Protein AF-A0A958UVL8-F1 (afdb_monomer)

Foldseek 3Di:
DDDPDPPPPPPDVVNVVVVVLVVVLVVLVVVLVVLVVVLVVLLVVLVCCCPPVVVCVVVQDVNHGPSVVVSVVSVVVSVVSVCCSPPVCVCPPPVVVVVVVVVVVVVVVVVVVVVVVD

Mean predicted aligned error: 9.13 Å

pLDDT: mean 86.14, std 11.65, range [44.47, 96.81]

Solvent-accessible surface area (backbone atoms only — not comparable to full-atom values): 6806 Å² total; per-residue (Å²): 133,88,80,80,76,79,80,79,77,73,71,50,69,68,59,51,51,54,50,52,52,52,50,52,53,51,52,53,53,53,51,51,52,51,54,51,52,50,49,52,55,50,46,52,50,44,52,46,39,35,71,75,68,48,52,57,72,86,42,38,66,95,80,38,62,52,64,54,56,61,47,52,56,50,49,51,54,50,49,52,50,48,45,45,64,66,47,48,48,65,66,66,25,72,69,44,53,51,55,52,48,53,54,52,51,54,54,52,53,54,52,52,52,59,60,72,77,105

Sequence (118 aa):
MFGKKSSKSTIDPEQLELIQNAQKRIKQKKRLYIHFVLFLIGSIFMIVANLIFKVGIDTKPLGIDWFVFPIVIWLFLLAYHFFSVYITNRFMGTEWEQNQLDKLVKKQQKRIEELKLK

Secondary structure (DSSP, 8-state):
------------HHHHHHHHHHHHHHHHHHHHHHHHHHHHHHHHHHHHHHHTS-TTTT--GGGS-TTHHHHHHHHHHHHHHHHIIIIIHHHSSHHHHHHHHHHHHHHHHHHHHHHH--

Radius of gyration: 26.41 Å; Cα contacts (8 Å, |Δi|>4): 38; chains: 1; bounding box: 50×64×65 Å

Structure (mmCIF, N/CA/C/O backbone):
data_AF-A0A958UVL8-F1
#
_entry.id   AF-A0A958UVL8-F1
#
loop_
_atom_site.group_PDB
_atom_site.id
_atom_site.type_symbol
_atom_site.label_atom_id
_atom_site.label_alt_id
_atom_site.label_comp_id
_atom_site.label_asym_id
_atom_site.label_entity_id
_atom_site.label_seq_id
_atom_site.pdbx_PDB_ins_code
_atom_site.Cartn_x
_atom_site.Cartn_y
_atom_site.Cartn_z
_atom_site.occupancy
_atom_site.B_iso_or_equiv
_atom_site.auth_seq_id
_atom_site.auth_comp_id
_atom_site.auth_asym_id
_atom_site.auth_atom_id
_atom_site.pdbx_PDB_model_num
ATOM 1 N N . MET A 1 1 ? -12.329 43.978 33.219 1.00 44.47 1 MET A N 1
ATOM 2 C CA . MET A 1 1 ? -11.389 42.854 33.429 1.00 44.47 1 MET A CA 1
ATOM 3 C C . MET A 1 1 ? -11.815 41.701 32.536 1.00 44.47 1 MET A C 1
ATOM 5 O O . MET A 1 1 ? -12.906 41.178 32.717 1.00 44.47 1 MET A O 1
ATOM 9 N N . PHE A 1 2 ? -11.012 41.367 31.526 1.00 54.06 2 PHE A N 1
ATOM 10 C CA . PHE A 1 2 ? -11.302 40.270 30.601 1.00 54.06 2 PHE A CA 1
ATOM 11 C C . PHE A 1 2 ? -11.054 38.930 31.297 1.00 54.06 2 PHE A C 1
ATOM 13 O O . PHE A 1 2 ? -9.909 38.532 31.509 1.00 54.06 2 PHE A O 1
ATOM 20 N N . GLY A 1 3 ? -12.133 38.243 31.670 1.00 53.25 3 GLY A N 1
ATOM 21 C CA . GLY A 1 3 ? -12.067 36.882 32.188 1.00 53.25 3 GLY A CA 1
ATOM 22 C C . GLY A 1 3 ? -11.596 35.925 31.096 1.00 53.25 3 GLY A C 1
ATOM 23 O O . GLY A 1 3 ? -12.381 35.510 30.247 1.00 53.25 3 GLY A O 1
ATOM 24 N N . LYS A 1 4 ? -10.311 35.557 31.114 1.00 54.78 4 LYS A N 1
ATOM 25 C CA . LYS A 1 4 ? -9.807 34.402 30.364 1.00 54.78 4 LYS A CA 1
ATOM 26 C C . LYS A 1 4 ? -10.466 3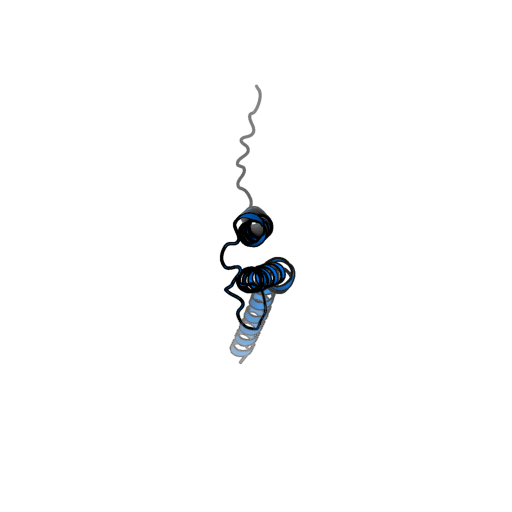3.144 30.935 1.00 54.78 4 LYS A C 1
ATOM 28 O O . LYS A 1 4 ? -10.048 32.645 31.976 1.00 54.78 4 LYS A O 1
ATOM 33 N N . LYS A 1 5 ? -11.483 32.614 30.249 1.00 53.28 5 LYS A N 1
ATOM 34 C CA . LYS A 1 5 ? -11.909 31.224 30.447 1.00 53.28 5 LYS A CA 1
ATOM 35 C C . LYS A 1 5 ? -10.759 30.323 30.003 1.00 53.28 5 LYS A C 1
ATOM 37 O O . LYS A 1 5 ? -10.389 30.320 28.830 1.00 53.28 5 LYS A O 1
ATOM 42 N N . SER A 1 6 ? -10.178 29.580 30.939 1.00 50.62 6 SER A N 1
ATOM 43 C CA . SER A 1 6 ? -9.258 28.499 30.614 1.00 50.62 6 SER A CA 1
ATOM 44 C C . SER A 1 6 ? -10.049 27.392 29.916 1.00 50.62 6 SER A C 1
ATOM 46 O O . SER A 1 6 ? -10.859 26.689 30.514 1.00 50.62 6 SER A O 1
ATOM 48 N N . SER A 1 7 ? -9.832 27.251 28.612 1.00 54.91 7 SER A N 1
ATOM 49 C CA . SER A 1 7 ? -10.226 26.059 27.872 1.00 54.91 7 SER A CA 1
ATOM 50 C C . SER A 1 7 ? -9.326 24.912 28.332 1.00 54.91 7 SER A C 1
ATOM 52 O O . SER A 1 7 ? -8.290 24.648 27.724 1.00 54.91 7 SER A O 1
ATOM 54 N N . LYS A 1 8 ? -9.686 24.229 29.424 1.00 53.88 8 LYS A N 1
ATOM 55 C CA . LYS A 1 8 ? -9.222 22.853 29.621 1.00 53.88 8 LYS A CA 1
ATOM 56 C C . LYS A 1 8 ? -9.889 22.021 28.529 1.00 53.88 8 LYS A C 1
ATOM 58 O O . LYS A 1 8 ? -11.002 21.541 28.706 1.00 53.88 8 LYS A O 1
ATOM 63 N N . SER A 1 9 ? -9.228 21.898 27.379 1.00 56.88 9 SER A N 1
ATOM 64 C CA . SER A 1 9 ? -9.593 20.922 26.357 1.00 56.88 9 SER A CA 1
ATOM 65 C C . SER A 1 9 ? -9.168 19.542 26.854 1.00 56.88 9 SER A C 1
ATOM 67 O O . SER A 1 9 ? -8.173 18.972 26.406 1.00 56.88 9 SER A O 1
ATOM 69 N N . THR A 1 10 ? -9.886 19.021 27.842 1.00 63.69 10 THR A N 1
ATOM 70 C CA . THR A 1 10 ? -9.884 17.587 28.103 1.00 63.69 10 THR A CA 1
ATOM 71 C C . THR A 1 10 ? -10.608 16.995 26.904 1.00 63.69 10 THR A C 1
ATOM 73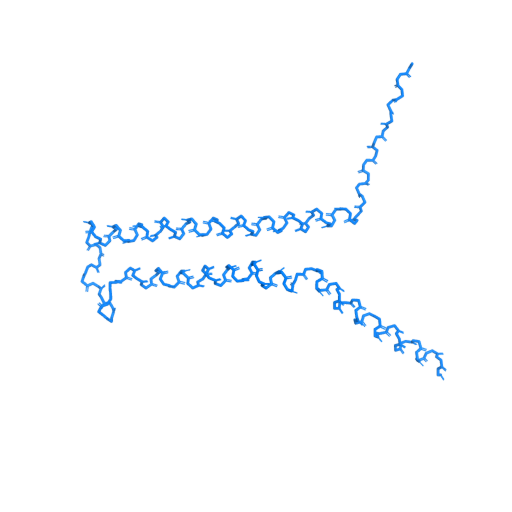 O O . THR A 1 10 ? -11.834 16.998 26.874 1.00 63.69 10 THR A O 1
ATOM 76 N N . ILE A 1 11 ? -9.873 16.655 25.840 1.00 63.50 11 ILE A N 1
ATOM 77 C CA . ILE A 1 11 ? -10.497 15.985 24.701 1.00 63.50 11 ILE A CA 1
ATOM 78 C C . ILE A 1 11 ? -11.086 14.698 25.264 1.00 63.50 11 ILE A C 1
ATOM 80 O O . ILE A 1 11 ? -10.368 13.907 25.877 1.00 63.50 11 ILE A O 1
ATOM 84 N N . ASP A 1 12 ? -12.399 14.565 25.124 1.00 81.69 12 ASP A N 1
ATOM 85 C CA . ASP A 1 12 ? -13.145 13.386 25.528 1.00 81.69 12 ASP A CA 1
ATOM 86 C C . ASP A 1 12 ? -12.457 12.139 24.932 1.00 81.69 12 ASP A C 1
ATOM 88 O O . ASP A 1 12 ? -12.166 12.138 23.729 1.00 81.69 12 ASP A O 1
ATOM 92 N N . PRO A 1 13 ? -12.102 11.118 25.735 1.00 80.56 13 PRO A N 1
ATOM 93 C CA . PRO A 1 13 ? -11.423 9.916 25.248 1.00 80.56 13 PRO A CA 1
ATOM 94 C C . PRO A 1 13 ? -12.107 9.283 24.028 1.00 80.56 13 PRO A C 1
ATOM 96 O O . PRO A 1 13 ? -11.416 8.784 23.140 1.00 80.56 13 PRO A O 1
ATOM 99 N N . GLU A 1 14 ? -13.432 9.390 23.927 1.00 80.94 14 GLU A N 1
ATOM 100 C CA . GLU A 1 14 ? -14.199 8.905 22.777 1.00 80.94 14 GLU A CA 1
ATOM 101 C C . GLU A 1 14 ? -13.883 9.704 21.492 1.00 80.94 14 GLU A C 1
ATOM 103 O O . GLU A 1 14 ? -13.629 9.141 20.424 1.00 80.94 14 GLU A O 1
ATOM 108 N N . GLN A 1 15 ? -13.776 11.034 21.596 1.00 83.12 15 GLN A N 1
ATOM 109 C CA . GLN A 1 15 ? -13.361 11.910 20.491 1.00 83.12 15 GLN A CA 1
ATOM 110 C C . GLN A 1 15 ? -11.918 11.622 20.047 1.00 83.12 15 GLN A C 1
ATOM 112 O O . GLN A 1 15 ? -11.618 11.651 18.850 1.00 83.12 15 GLN A O 1
ATOM 117 N N . LEU A 1 16 ? -11.016 11.325 20.992 1.00 86.12 16 LEU A N 1
ATOM 118 C CA . LEU A 1 16 ? -9.633 10.954 20.675 1.00 86.12 16 LEU A CA 1
ATOM 119 C C . LEU A 1 16 ? -9.568 9.656 19.867 1.00 86.12 16 LEU A C 1
ATOM 121 O O . LEU A 1 16 ? -8.832 9.595 18.879 1.00 86.12 16 LEU A O 1
ATOM 125 N N . GLU A 1 17 ? -10.344 8.641 20.245 1.00 84.81 17 GLU A N 1
ATOM 126 C CA . GLU A 1 17 ? -10.381 7.358 19.541 1.00 84.81 17 GLU A CA 1
ATOM 127 C C . GLU A 1 17 ? -10.889 7.517 18.098 1.00 84.81 17 GLU A C 1
ATOM 129 O O . GLU A 1 17 ? -10.275 7.007 17.152 1.00 84.81 17 GLU A O 1
ATOM 134 N N . LEU A 1 18 ? -11.950 8.307 17.895 1.00 85.06 18 LEU A N 1
ATOM 135 C CA . LEU A 1 18 ? -12.478 8.622 16.563 1.00 85.06 18 LEU A CA 1
ATOM 136 C C . LEU A 1 18 ? -11.426 9.299 15.673 1.00 85.06 18 LEU A C 1
ATOM 138 O O . LEU A 1 18 ? -11.236 8.907 14.515 1.00 85.06 18 LEU A O 1
ATOM 142 N N . ILE A 1 19 ? -10.699 10.282 16.215 1.00 88.50 19 ILE A N 1
ATOM 143 C CA . ILE A 1 19 ? -9.639 10.993 15.489 1.00 88.50 19 ILE A CA 1
ATOM 144 C C . ILE A 1 19 ? -8.492 10.039 15.132 1.00 88.50 19 ILE A C 1
ATOM 146 O O . ILE A 1 19 ? -8.036 10.033 13.985 1.00 88.50 19 ILE A O 1
ATOM 150 N N . GLN A 1 20 ? -8.041 9.203 16.070 1.00 88.12 20 GLN A N 1
ATOM 151 C CA . GLN A 1 20 ? -6.966 8.235 15.824 1.00 88.12 20 GLN A CA 1
ATOM 152 C C . GLN A 1 20 ? -7.352 7.217 14.744 1.00 88.12 20 GLN A C 1
ATOM 154 O O . GLN A 1 20 ? -6.565 6.940 13.830 1.00 88.12 20 GLN A O 1
ATOM 159 N N . ASN A 1 21 ? -8.586 6.712 14.788 1.00 86.06 21 ASN A N 1
ATOM 160 C CA . ASN A 1 21 ? -9.122 5.810 13.774 1.00 86.06 21 ASN A CA 1
ATOM 161 C C . ASN A 1 21 ? -9.172 6.485 12.393 1.00 86.06 21 ASN A C 1
ATOM 163 O O . ASN A 1 21 ? -8.687 5.916 11.407 1.00 86.06 21 ASN A O 1
ATOM 167 N N . ALA A 1 22 ? -9.665 7.723 12.307 1.00 88.06 22 ALA A N 1
ATOM 168 C CA . ALA A 1 22 ? -9.685 8.490 11.062 1.00 88.06 22 ALA A CA 1
ATOM 169 C C . ALA A 1 22 ? -8.268 8.726 10.500 1.00 88.06 22 ALA A C 1
ATOM 171 O O . ALA A 1 22 ? -8.015 8.480 9.315 1.00 88.06 22 ALA A O 1
ATOM 172 N N . GLN A 1 23 ? -7.310 9.117 11.346 1.00 90.00 23 GLN A N 1
ATOM 173 C CA . GLN A 1 23 ? -5.910 9.308 10.954 1.00 90.00 23 GLN A CA 1
ATOM 174 C C . GLN A 1 23 ? -5.274 8.014 10.433 1.00 90.00 23 GLN A C 1
ATOM 176 O O . GLN A 1 23 ? -4.603 8.023 9.394 1.00 90.00 23 GLN A O 1
ATOM 181 N N . LYS A 1 24 ? -5.525 6.878 11.096 1.00 87.56 24 LYS A N 1
ATOM 182 C CA . LYS A 1 24 ? -5.057 5.557 10.650 1.00 87.56 24 LYS A CA 1
ATOM 183 C C . LYS A 1 24 ? -5.586 5.229 9.252 1.00 87.56 24 LYS A C 1
ATOM 185 O O . LYS A 1 24 ? -4.812 4.793 8.395 1.00 87.56 24 LYS A O 1
ATOM 190 N N . ARG A 1 25 ? -6.868 5.505 8.981 1.00 85.69 25 ARG A N 1
ATOM 191 C CA . ARG A 1 25 ? -7.496 5.288 7.663 1.00 85.69 25 ARG A CA 1
ATOM 192 C C . ARG A 1 25 ? -6.880 6.174 6.581 1.00 85.69 25 ARG A C 1
ATOM 194 O O . ARG A 1 25 ? -6.579 5.681 5.493 1.00 85.69 25 ARG A O 1
ATOM 201 N N . ILE A 1 26 ? -6.626 7.449 6.878 1.00 90.31 26 ILE A N 1
ATOM 202 C CA . ILE A 1 26 ? -5.954 8.372 5.948 1.00 90.31 26 ILE A CA 1
ATOM 203 C C . ILE A 1 26 ? -4.538 7.878 5.629 1.00 90.31 26 ILE A C 1
ATOM 205 O O . ILE A 1 26 ? -4.159 7.798 4.458 1.00 90.31 26 ILE A O 1
ATOM 209 N N . LYS A 1 27 ? -3.766 7.481 6.648 1.00 90.06 27 LYS A N 1
ATOM 210 C CA . LYS A 1 27 ? -2.392 6.986 6.472 1.00 90.06 27 LYS A CA 1
ATOM 211 C C . LYS A 1 27 ? -2.338 5.727 5.604 1.00 90.06 27 LYS A C 1
ATOM 213 O O . LYS A 1 27 ? -1.464 5.619 4.746 1.00 90.06 27 LYS A O 1
ATOM 218 N N . GLN A 1 28 ? -3.279 4.798 5.781 1.00 88.56 28 GLN A N 1
ATOM 219 C CA . GLN A 1 28 ? -3.375 3.589 4.955 1.00 88.56 28 GLN A CA 1
ATOM 220 C C . GLN A 1 28 ? -3.660 3.908 3.484 1.00 88.56 28 GLN A C 1
ATOM 222 O O . GLN A 1 28 ? -2.960 3.397 2.611 1.00 88.56 28 GLN A O 1
ATOM 227 N N . LYS A 1 29 ? -4.626 4.794 3.207 1.00 89.94 29 LYS A N 1
ATOM 228 C CA . LYS A 1 29 ? -4.923 5.241 1.837 1.00 89.94 29 LYS A CA 1
ATOM 229 C C . LYS A 1 29 ? -3.712 5.925 1.206 1.00 89.94 29 LYS A C 1
ATOM 231 O O . LYS A 1 29 ? -3.328 5.582 0.094 1.00 89.94 29 LYS A O 1
ATOM 236 N N . LYS A 1 30 ? -3.055 6.832 1.939 1.00 91.44 30 LYS A N 1
ATOM 237 C CA . LYS A 1 30 ? -1.839 7.515 1.473 1.00 91.44 30 LYS A CA 1
ATOM 238 C C . LYS A 1 30 ? -0.723 6.525 1.131 1.00 91.44 30 LYS A C 1
ATOM 240 O O . LYS A 1 30 ? -0.085 6.668 0.094 1.00 91.44 30 LYS A O 1
ATOM 245 N N . ARG A 1 31 ? -0.505 5.502 1.966 1.00 91.50 31 ARG A N 1
ATOM 246 C CA . ARG A 1 31 ? 0.499 4.459 1.703 1.00 91.50 31 ARG A CA 1
ATOM 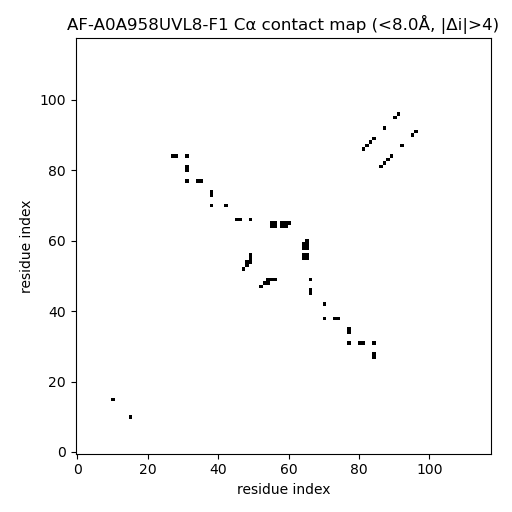247 C C . ARG A 1 31 ? 0.200 3.700 0.412 1.00 91.50 31 ARG A C 1
ATOM 249 O O . ARG A 1 31 ? 1.125 3.494 -0.367 1.00 91.50 31 ARG A O 1
ATOM 256 N N . LEU A 1 32 ? -1.057 3.332 0.173 1.00 92.06 32 LEU A N 1
ATOM 257 C CA . LEU A 1 32 ? -1.472 2.667 -1.062 1.00 92.06 32 LEU A CA 1
ATOM 258 C C . LEU A 1 32 ? -1.202 3.538 -2.298 1.00 92.06 32 LEU A C 1
ATOM 260 O O . LEU A 1 32 ? -0.632 3.038 -3.262 1.00 92.06 32 LEU A O 1
ATOM 264 N N . TYR A 1 33 ? -1.515 4.838 -2.246 1.00 92.25 33 TYR A N 1
ATOM 265 C CA . TYR A 1 33 ? -1.187 5.767 -3.336 1.00 92.25 33 TYR A CA 1
ATOM 266 C C . TYR A 1 33 ? 0.318 5.851 -3.598 1.00 92.25 33 TYR A C 1
ATOM 268 O O . TYR A 1 33 ? 0.739 5.791 -4.748 1.00 92.25 33 TYR A O 1
ATOM 276 N N . ILE A 1 34 ? 1.141 5.936 -2.550 1.00 93.12 34 ILE A N 1
ATOM 277 C CA . ILE A 1 34 ? 2.604 5.953 -2.703 1.00 93.12 34 ILE A CA 1
ATOM 278 C C . ILE A 1 34 ? 3.097 4.659 -3.367 1.00 93.12 34 ILE A C 1
ATOM 280 O O . ILE A 1 34 ? 3.892 4.722 -4.299 1.00 93.12 34 ILE A O 1
ATOM 284 N N . HIS A 1 35 ? 2.602 3.493 -2.935 1.00 92.75 35 HIS A N 1
ATOM 285 C CA . HIS A 1 35 ? 2.978 2.207 -3.538 1.00 92.75 35 HIS A CA 1
ATOM 286 C C . HIS A 1 35 ? 2.544 2.115 -5.004 1.00 92.75 35 HIS A C 1
ATOM 288 O O . HIS A 1 35 ? 3.301 1.614 -5.829 1.00 92.75 35 HIS A O 1
ATOM 294 N N . PHE A 1 36 ? 1.361 2.633 -5.338 1.00 94.12 36 PHE A N 1
ATOM 295 C CA . PHE A 1 36 ? 0.870 2.696 -6.712 1.00 94.12 36 PHE A CA 1
ATOM 296 C C . PHE A 1 36 ? 1.742 3.585 -7.608 1.00 94.12 36 PHE A C 1
ATOM 298 O O . PHE A 1 36 ? 2.109 3.184 -8.710 1.00 94.12 36 PHE A O 1
ATOM 305 N N . VAL A 1 37 ? 2.119 4.773 -7.128 1.00 95.75 37 VAL A N 1
ATOM 306 C CA . VAL A 1 37 ? 2.987 5.696 -7.875 1.00 95.75 37 VAL A CA 1
ATOM 307 C C . VAL A 1 37 ? 4.380 5.096 -8.077 1.00 95.75 37 VAL A C 1
ATOM 309 O O . VAL A 1 37 ? 4.907 5.145 -9.185 1.00 95.75 37 VAL A O 1
ATOM 312 N N . LEU A 1 38 ? 4.959 4.474 -7.046 1.00 95.31 38 LEU A N 1
ATOM 313 C CA . LEU A 1 38 ? 6.240 3.770 -7.171 1.00 95.31 38 LEU A CA 1
ATOM 314 C C . LEU A 1 38 ? 6.164 2.606 -8.162 1.00 95.31 38 LEU A C 1
ATOM 316 O O . LEU A 1 38 ? 7.088 2.425 -8.948 1.00 95.31 38 LEU A O 1
ATOM 320 N N . PHE A 1 39 ? 5.060 1.857 -8.165 1.00 95.19 39 PHE A N 1
ATOM 321 C CA . PHE A 1 39 ? 4.817 0.798 -9.142 1.00 95.19 39 PHE A CA 1
ATOM 322 C C . PHE A 1 39 ? 4.783 1.341 -10.577 1.00 95.19 39 PHE A C 1
ATOM 324 O O . PHE A 1 39 ? 5.427 0.769 -11.454 1.00 95.19 39 PHE A O 1
ATOM 331 N N . LEU A 1 40 ? 4.088 2.458 -10.823 1.00 95.75 40 LEU A N 1
ATOM 332 C CA . LEU A 1 40 ? 4.042 3.095 -12.143 1.00 95.75 40 LEU A CA 1
ATOM 333 C C . LEU A 1 40 ? 5.434 3.539 -12.604 1.00 95.75 40 LEU A C 1
ATOM 335 O O . LEU A 1 40 ? 5.856 3.190 -13.704 1.00 95.75 40 LEU A O 1
ATOM 339 N N . ILE A 1 41 ? 6.163 4.263 -11.750 1.00 96.81 41 ILE A N 1
ATOM 340 C CA . ILE A 1 41 ? 7.516 4.744 -12.059 1.00 96.81 41 ILE A CA 1
ATOM 341 C C . ILE A 1 41 ? 8.462 3.562 -12.308 1.00 96.81 41 ILE A C 1
ATOM 343 O O . ILE A 1 41 ? 9.187 3.557 -13.299 1.00 96.81 41 ILE A O 1
ATOM 347 N N . GLY A 1 42 ? 8.426 2.539 -11.449 1.00 95.06 42 GLY A N 1
ATOM 348 C CA . GLY A 1 42 ? 9.243 1.334 -11.591 1.00 95.06 42 GLY A CA 1
ATOM 349 C C . GLY A 1 42 ? 8.925 0.547 -12.862 1.00 95.06 42 GLY A C 1
ATOM 350 O O . GLY A 1 42 ? 9.841 0.113 -13.556 1.00 95.06 42 GLY A O 1
ATOM 351 N N . SER A 1 43 ? 7.643 0.429 -13.217 1.00 94.94 43 SER A N 1
ATOM 352 C CA . SER A 1 43 ? 7.208 -0.244 -14.447 1.00 94.94 43 SER A CA 1
ATOM 353 C C . SER A 1 43 ? 7.702 0.493 -15.690 1.00 94.94 43 SER A C 1
ATOM 355 O O . SER A 1 43 ? 8.276 -0.128 -16.581 1.00 94.94 43 SER A O 1
ATOM 357 N N . ILE A 1 44 ? 7.549 1.822 -15.731 1.00 95.50 44 ILE A N 1
ATOM 358 C CA . ILE A 1 44 ? 8.064 2.653 -16.830 1.00 95.50 44 ILE A CA 1
ATOM 359 C C . ILE A 1 44 ? 9.585 2.509 -16.931 1.00 95.50 44 ILE A C 1
ATOM 361 O O . ILE A 1 44 ? 10.107 2.305 -18.024 1.00 95.50 44 ILE A O 1
ATOM 365 N N . PHE A 1 45 ? 10.297 2.561 -15.804 1.00 95.38 45 PHE A N 1
ATOM 366 C CA . PHE A 1 45 ? 11.748 2.398 -15.773 1.00 95.38 45 PHE A CA 1
ATOM 367 C C . PHE A 1 45 ? 12.193 1.038 -16.331 1.00 95.38 45 PHE A C 1
ATOM 369 O O . PHE A 1 45 ? 13.095 0.990 -17.163 1.00 95.38 45 PHE A O 1
ATOM 376 N N . MET A 1 46 ? 11.537 -0.057 -15.935 1.00 92.75 46 MET A N 1
ATOM 377 C CA . MET A 1 46 ? 11.828 -1.401 -16.451 1.00 92.75 46 MET A CA 1
ATOM 378 C C . MET A 1 46 ? 11.568 -1.522 -17.959 1.00 92.75 46 MET A C 1
ATOM 380 O O . MET A 1 46 ? 12.390 -2.080 -18.685 1.00 92.75 46 MET A O 1
ATOM 384 N N . ILE A 1 47 ? 10.461 -0.951 -18.442 1.00 91.88 47 ILE A N 1
ATOM 385 C CA . ILE A 1 47 ? 10.114 -0.919 -19.869 1.00 91.88 47 ILE A CA 1
ATOM 386 C C . ILE A 1 47 ? 11.182 -0.152 -20.663 1.00 91.88 47 ILE A C 1
ATOM 388 O O . ILE A 1 47 ? 11.682 -0.646 -21.673 1.00 91.88 47 ILE A O 1
ATOM 392 N N . VAL A 1 48 ? 11.580 1.029 -20.183 1.00 93.25 48 VAL A N 1
ATOM 393 C CA . VAL A 1 48 ? 12.622 1.859 -20.807 1.00 93.25 48 VAL A CA 1
ATOM 394 C C . VAL A 1 48 ? 13.987 1.162 -20.787 1.00 93.25 48 VAL A C 1
ATOM 396 O O . VAL A 1 48 ? 14.699 1.195 -21.791 1.00 93.25 48 VAL A O 1
ATOM 399 N N . ALA A 1 49 ? 14.344 0.492 -19.688 1.00 91.81 49 ALA A N 1
ATOM 400 C CA . ALA A 1 49 ? 15.577 -0.287 -19.577 1.00 91.81 49 ALA A CA 1
ATOM 401 C C . ALA A 1 49 ? 15.650 -1.405 -20.632 1.00 91.81 49 ALA A C 1
ATOM 403 O O . ALA A 1 49 ? 16.691 -1.599 -21.262 1.00 91.81 49 ALA A O 1
ATOM 404 N N . ASN A 1 50 ? 14.537 -2.097 -20.880 1.00 89.94 50 ASN A N 1
ATOM 405 C CA . ASN A 1 50 ? 14.471 -3.126 -21.913 1.00 89.94 50 ASN A CA 1
ATOM 406 C C . ASN A 1 50 ? 14.491 -2.532 -23.336 1.00 89.94 50 ASN A C 1
ATOM 408 O O . ASN A 1 50 ? 15.233 -3.008 -24.188 1.00 89.94 50 ASN A O 1
ATOM 412 N N . LEU A 1 51 ? 13.715 -1.475 -23.604 1.00 89.44 51 LEU A N 1
ATOM 413 C CA . LEU A 1 51 ? 13.567 -0.898 -24.951 1.00 89.44 51 LEU A CA 1
ATOM 414 C C . LEU A 1 51 ? 14.785 -0.094 -25.420 1.00 89.44 51 LEU A C 1
ATOM 416 O O . LEU A 1 51 ? 15.234 -0.266 -26.550 1.00 89.44 51 LEU A O 1
ATOM 420 N N . ILE A 1 52 ? 15.300 0.807 -24.578 1.00 90.81 52 ILE A N 1
ATOM 421 C CA . ILE A 1 52 ? 16.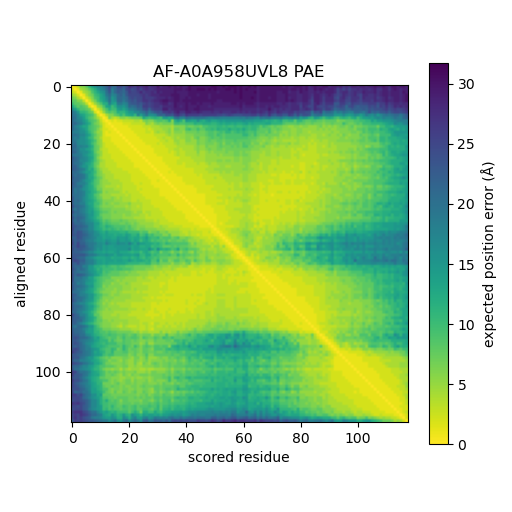361 1.751 -24.964 1.00 90.81 52 ILE A CA 1
ATOM 422 C C . ILE A 1 52 ? 17.733 1.140 -24.709 1.00 90.81 52 ILE A C 1
ATOM 424 O O . ILE A 1 52 ? 18.601 1.150 -25.579 1.00 90.81 52 ILE A O 1
ATOM 428 N N . PHE A 1 53 ? 17.922 0.583 -23.516 1.00 89.31 53 PHE A N 1
ATOM 429 C CA . PHE A 1 53 ? 19.215 0.062 -23.083 1.00 89.31 53 PHE A CA 1
ATOM 430 C C . PHE A 1 53 ? 19.407 -1.421 -23.428 1.00 89.31 53 PHE A C 1
ATOM 432 O O . PHE A 1 53 ? 20.471 -1.969 -23.146 1.00 89.31 53 PHE A O 1
ATOM 439 N N . LYS A 1 54 ? 18.402 -2.068 -24.048 1.00 88.19 54 LYS A N 1
ATOM 440 C CA . LYS A 1 54 ? 18.407 -3.492 -24.439 1.00 88.19 54 LYS A CA 1
ATOM 441 C C . LYS A 1 54 ? 18.772 -4.437 -23.289 1.00 88.19 54 LYS A C 1
ATOM 443 O O . LYS A 1 54 ? 19.315 -5.520 -23.506 1.00 88.19 54 LYS A O 1
ATOM 448 N N . VAL A 1 55 ? 18.479 -4.034 -22.052 1.00 84.81 55 VAL A N 1
ATOM 449 C CA . VAL A 1 55 ? 18.792 -4.820 -20.857 1.00 84.81 55 VAL A CA 1
ATOM 450 C C . VAL A 1 55 ? 17.948 -6.089 -20.870 1.00 84.81 55 VAL A C 1
ATOM 452 O O . VAL A 1 55 ? 16.724 -6.006 -20.840 1.00 84.81 55 VAL A O 1
ATOM 455 N N . GLY A 1 56 ? 18.598 -7.255 -20.900 1.00 82.06 56 GLY A N 1
ATOM 456 C CA . GLY A 1 56 ? 17.925 -8.555 -20.839 1.00 82.06 56 GLY A CA 1
ATOM 457 C C . GLY A 1 56 ? 17.094 -8.906 -22.076 1.00 82.06 56 GLY A C 1
ATOM 458 O O . GLY A 1 56 ? 16.188 -9.722 -21.963 1.00 82.06 56 GLY A O 1
ATOM 459 N N . ILE A 1 57 ? 17.388 -8.325 -23.246 1.00 84.00 57 ILE A N 1
ATOM 460 C CA . ILE A 1 57 ? 16.609 -8.552 -24.479 1.00 84.00 57 ILE A CA 1
ATOM 461 C C . ILE A 1 57 ? 16.590 -10.025 -24.9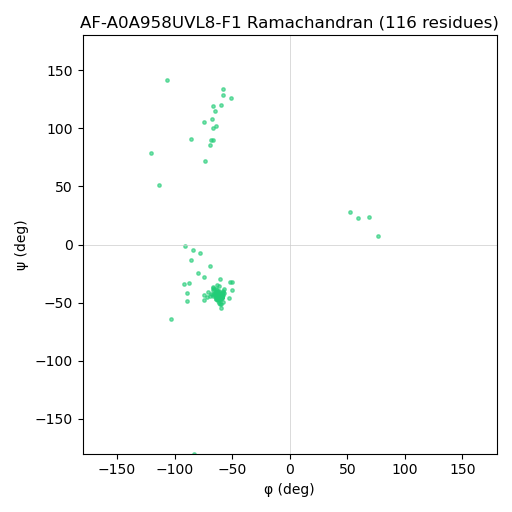34 1.00 84.00 57 ILE A C 1
ATOM 463 O O . ILE A 1 57 ? 15.597 -10.487 -25.498 1.00 84.00 57 ILE A O 1
ATOM 467 N N . ASP A 1 58 ? 17.657 -10.770 -24.636 1.00 86.56 58 ASP A N 1
ATOM 468 C CA . ASP A 1 58 ? 17.771 -12.211 -24.901 1.00 86.56 58 ASP A CA 1
ATOM 469 C C . ASP A 1 58 ? 17.165 -13.061 -23.770 1.00 86.56 58 ASP A C 1
ATOM 471 O O . ASP A 1 58 ? 16.914 -14.258 -23.919 1.00 86.56 58 ASP A O 1
ATOM 475 N N . THR A 1 59 ? 16.889 -12.439 -22.624 1.00 85.94 59 THR A N 1
ATOM 476 C CA . THR A 1 59 ? 16.307 -13.088 -21.455 1.00 85.94 59 THR A CA 1
ATOM 477 C C . THR A 1 59 ? 14.793 -13.101 -21.600 1.00 85.94 59 THR A C 1
ATOM 479 O O . THR A 1 59 ? 14.089 -12.186 -21.168 1.00 85.94 59 THR A O 1
ATOM 482 N N . LYS A 1 60 ? 14.282 -14.176 -22.202 1.00 88.69 60 LYS A N 1
ATOM 483 C CA . LYS A 1 60 ? 12.844 -14.384 -22.402 1.00 88.69 60 LYS A CA 1
ATOM 484 C C . LYS A 1 60 ? 12.358 -15.666 -21.736 1.00 88.69 60 LYS A C 1
ATOM 486 O O . LYS A 1 60 ? 12.183 -16.683 -22.418 1.00 88.69 60 LYS A O 1
ATOM 491 N N . PRO A 1 61 ? 12.140 -15.666 -20.409 1.00 85.19 61 PRO A N 1
ATOM 492 C CA . PRO A 1 61 ? 11.520 -16.810 -19.762 1.00 85.19 61 PRO A CA 1
ATOM 493 C C . PRO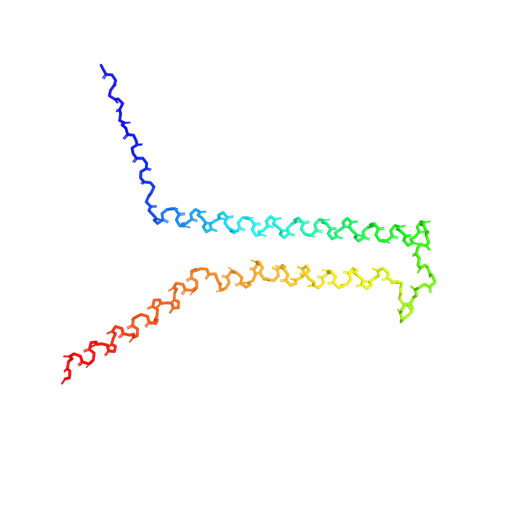 A 1 61 ? 10.150 -17.051 -20.403 1.00 85.19 61 PRO A C 1
ATOM 495 O O . PRO A 1 61 ? 9.348 -16.129 -20.526 1.00 85.19 61 PRO A O 1
ATOM 498 N N . LEU A 1 62 ? 9.885 -18.286 -20.836 1.00 88.31 62 LEU A N 1
ATOM 499 C CA . LEU A 1 62 ? 8.612 -18.669 -21.467 1.00 88.31 62 LEU A CA 1
ATOM 500 C C . LEU A 1 62 ? 8.272 -17.872 -22.748 1.00 88.31 62 LEU A C 1
ATOM 502 O O . LEU A 1 62 ? 7.105 -17.777 -23.118 1.00 88.31 62 LEU A O 1
ATOM 506 N N . GLY A 1 63 ? 9.270 -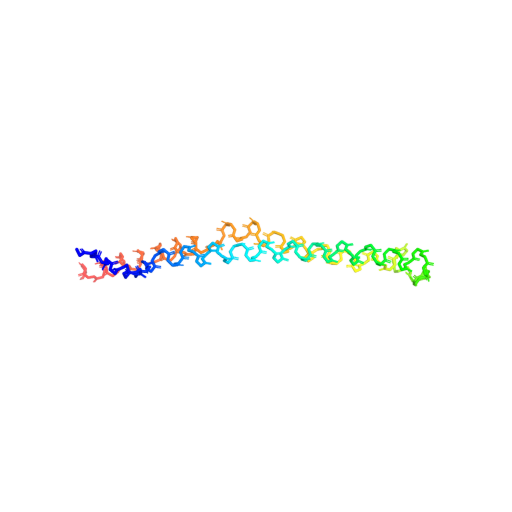17.287 -23.423 1.00 88.56 63 GLY A N 1
ATOM 507 C CA . GLY A 1 63 ? 9.061 -16.459 -24.619 1.00 88.56 63 GLY A CA 1
ATOM 508 C C . GLY A 1 63 ? 8.529 -15.048 -24.336 1.00 88.56 63 GLY A C 1
ATOM 509 O O . GLY A 1 63 ? 8.216 -14.320 -25.276 1.00 88.56 63 GLY A O 1
ATOM 510 N N . ILE A 1 64 ? 8.450 -14.649 -23.064 1.00 89.56 64 ILE A N 1
ATOM 511 C CA . ILE A 1 64 ? 7.979 -13.334 -22.615 1.00 89.56 64 ILE A CA 1
ATOM 512 C C . ILE A 1 64 ? 9.183 -12.520 -22.143 1.00 89.56 64 ILE A C 1
ATOM 514 O O . ILE A 1 64 ? 10.073 -13.066 -21.496 1.00 89.56 64 ILE A O 1
ATOM 518 N N . ASP A 1 65 ? 9.213 -11.219 -22.430 1.00 91.25 65 ASP A N 1
ATOM 519 C CA . ASP A 1 65 ? 10.293 -10.350 -21.959 1.00 91.25 65 ASP A CA 1
ATOM 520 C C . ASP A 1 65 ? 10.393 -10.367 -20.424 1.00 91.25 65 ASP A C 1
ATOM 522 O O . ASP A 1 65 ? 9.393 -10.241 -19.708 1.00 91.25 65 ASP A O 1
ATOM 526 N N . TRP A 1 66 ? 11.617 -10.499 -19.904 1.00 90.94 66 TRP A N 1
ATOM 527 C CA . TRP A 1 66 ? 11.878 -10.674 -18.470 1.00 90.94 66 TRP A CA 1
ATOM 528 C C . TRP A 1 66 ? 11.214 -9.616 -17.575 1.00 90.94 66 TRP A C 1
ATOM 530 O O . TRP A 1 66 ? 10.828 -9.936 -16.452 1.00 90.94 66 TRP A O 1
ATOM 540 N N . PHE A 1 67 ? 11.066 -8.374 -18.051 1.00 90.50 67 PHE A N 1
ATOM 541 C CA . PHE A 1 67 ? 10.523 -7.257 -17.273 1.00 90.50 67 PHE A CA 1
ATOM 542 C C . PHE A 1 67 ? 9.023 -7.406 -16.967 1.00 90.50 67 PHE A C 1
ATOM 544 O O . PHE A 1 67 ? 8.518 -6.784 -16.033 1.00 90.50 67 PHE A O 1
ATOM 551 N N . VAL A 1 68 ? 8.304 -8.255 -17.710 1.00 92.50 68 VAL A N 1
ATOM 552 C CA . VAL A 1 68 ? 6.877 -8.522 -17.483 1.00 92.50 68 VAL A CA 1
ATOM 553 C C . VAL A 1 68 ? 6.663 -9.240 -16.151 1.00 92.50 68 VAL A C 1
ATOM 555 O O . VAL A 1 68 ? 5.740 -8.909 -15.412 1.00 92.50 68 VAL A O 1
ATOM 558 N N . PHE A 1 69 ? 7.539 -10.180 -15.797 1.00 93.19 69 PHE A N 1
ATOM 559 C CA . PHE A 1 69 ? 7.428 -10.967 -14.567 1.00 93.19 69 PHE A CA 1
ATOM 560 C C . PHE A 1 69 ? 7.438 -10.116 -13.283 1.00 93.19 69 PHE A C 1
ATOM 562 O O . PHE A 1 69 ? 6.485 -10.229 -12.505 1.00 93.19 69 PHE A O 1
ATOM 569 N N . PRO A 1 70 ? 8.437 -9.241 -13.028 1.00 93.12 70 PRO A N 1
ATOM 570 C CA . PRO A 1 70 ? 8.428 -8.396 -11.839 1.00 93.12 70 PRO A CA 1
ATOM 571 C C . PRO A 1 70 ? 7.250 -7.414 -11.832 1.00 93.12 70 PRO A C 1
ATOM 573 O O . PRO A 1 70 ? 6.680 -7.187 -10.766 1.00 93.12 70 PRO A O 1
ATOM 576 N N . ILE A 1 71 ? 6.828 -6.886 -12.990 1.00 94.69 71 ILE A N 1
ATOM 577 C CA . ILE A 1 71 ? 5.643 -6.017 -13.084 1.00 94.69 71 ILE A CA 1
ATOM 578 C C . ILE A 1 71 ? 4.382 -6.778 -12.668 1.00 94.69 71 ILE A C 1
ATOM 580 O O . ILE A 1 71 ? 3.610 -6.276 -11.856 1.00 94.69 71 ILE A O 1
ATOM 584 N N . VAL A 1 72 ? 4.178 -7.997 -13.174 1.00 95.31 72 VAL A N 1
ATOM 585 C CA . VAL A 1 72 ? 3.011 -8.824 -12.835 1.00 95.31 72 VAL A CA 1
ATOM 586 C C . VAL A 1 72 ? 3.009 -9.190 -11.351 1.00 95.31 72 VAL A C 1
ATOM 588 O O . VAL A 1 72 ? 1.989 -9.024 -10.684 1.00 95.31 72 VAL A O 1
ATOM 591 N N . ILE A 1 73 ? 4.143 -9.632 -10.802 1.00 95.06 73 ILE A N 1
ATOM 592 C CA . ILE A 1 73 ? 4.260 -9.963 -9.372 1.00 95.06 73 ILE A CA 1
ATOM 593 C C . ILE A 1 73 ? 3.929 -8.740 -8.509 1.00 95.06 73 ILE A C 1
ATOM 595 O O . ILE A 1 73 ? 3.143 -8.831 -7.562 1.00 95.06 73 ILE A O 1
ATOM 599 N N . TRP A 1 74 ? 4.482 -7.574 -8.845 1.00 95.06 74 TRP A N 1
ATOM 600 C CA . TRP A 1 74 ? 4.208 -6.346 -8.105 1.00 95.06 74 TRP A CA 1
ATOM 601 C C . TRP A 1 74 ? 2.749 -5.904 -8.264 1.00 95.06 74 TRP A C 1
ATOM 603 O O . TRP A 1 74 ? 2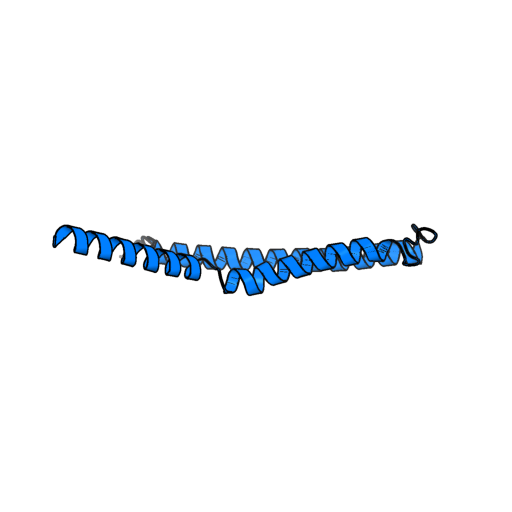.123 -5.489 -7.288 1.00 95.06 74 TRP A O 1
ATOM 613 N N . LEU A 1 75 ? 2.159 -6.065 -9.450 1.00 95.12 75 LEU A N 1
ATOM 614 C CA . LEU A 1 75 ? 0.743 -5.795 -9.684 1.00 95.12 75 LEU A CA 1
ATOM 615 C C . LEU A 1 75 ? -0.149 -6.646 -8.769 1.00 95.12 75 LEU A C 1
ATOM 617 O O . LEU A 1 75 ? -1.086 -6.112 -8.179 1.00 95.12 75 LEU A O 1
ATOM 621 N N . PHE A 1 76 ? 0.162 -7.933 -8.580 1.00 96.12 76 PHE A N 1
ATOM 622 C CA . PHE A 1 76 ? -0.556 -8.786 -7.627 1.00 96.12 76 PHE A CA 1
ATOM 623 C C . PHE A 1 76 ? -0.438 -8.279 -6.184 1.00 96.12 76 PHE A C 1
ATOM 625 O O . PHE A 1 76 ? -1.444 -8.214 -5.475 1.00 96.12 76 PHE A O 1
ATOM 632 N N . LEU A 1 77 ? 0.756 -7.865 -5.747 1.00 93.69 77 LEU A N 1
ATOM 633 C CA . LEU A 1 77 ? 0.954 -7.285 -4.411 1.00 93.69 77 LEU A CA 1
ATOM 634 C C . LEU A 1 77 ? 0.174 -5.977 -4.229 1.00 93.69 77 LEU A C 1
ATOM 636 O O . LEU A 1 77 ? -0.426 -5.744 -3.177 1.00 93.69 77 LEU A O 1
ATOM 640 N N . LEU A 1 78 ? 0.155 -5.131 -5.256 1.00 93.81 78 LEU A N 1
ATOM 641 C CA . LEU A 1 78 ? -0.601 -3.887 -5.271 1.00 93.81 78 LEU A CA 1
ATOM 642 C C . LEU A 1 78 ? -2.110 -4.155 -5.218 1.00 93.81 78 LEU A C 1
ATOM 644 O O . LEU A 1 78 ? -2.809 -3.508 -4.438 1.00 93.81 78 LEU A O 1
ATOM 648 N N . ALA A 1 79 ? -2.603 -5.120 -5.997 1.00 94.31 79 ALA A N 1
ATOM 649 C CA . ALA A 1 79 ? -3.995 -5.545 -5.967 1.00 94.31 79 ALA A CA 1
ATOM 650 C C . ALA A 1 79 ? -4.364 -6.056 -4.570 1.00 94.31 79 ALA A C 1
ATOM 652 O O . ALA A 1 79 ? -5.292 -5.536 -3.957 1.00 94.31 79 ALA A O 1
ATOM 653 N N . TYR A 1 80 ? -3.587 -6.981 -4.000 1.00 92.94 80 TYR A N 1
ATOM 654 C CA . TYR A 1 80 ? -3.785 -7.438 -2.623 1.00 92.94 80 TYR A CA 1
ATOM 655 C C . TYR A 1 80 ? -3.830 -6.266 -1.629 1.00 92.94 80 TYR A C 1
ATOM 657 O O . TYR A 1 80 ? -4.736 -6.186 -0.794 1.00 92.94 80 TYR A O 1
ATOM 665 N N . HIS A 1 81 ? -2.901 -5.311 -1.743 1.00 90.44 81 HIS A N 1
ATOM 666 C CA . HIS A 1 81 ? -2.880 -4.138 -0.875 1.00 90.44 81 HIS A CA 1
ATOM 667 C C . HIS A 1 81 ? -4.132 -3.264 -1.045 1.00 90.44 81 HIS A C 1
ATOM 669 O O . HIS A 1 81 ? -4.706 -2.806 -0.054 1.00 90.44 81 HIS A O 1
ATOM 675 N N . PHE A 1 82 ? -4.590 -3.073 -2.282 1.00 92.31 82 PHE A N 1
ATOM 676 C CA . PHE A 1 82 ? -5.818 -2.353 -2.602 1.00 92.31 82 PHE A CA 1
ATOM 677 C C . PHE A 1 82 ? -7.044 -3.027 -1.974 1.00 92.31 82 PHE A C 1
ATOM 679 O O . PHE A 1 82 ? -7.797 -2.370 -1.251 1.00 92.31 82 PHE A O 1
ATOM 686 N N . PHE A 1 83 ? -7.209 -4.339 -2.175 1.00 90.50 83 PHE A N 1
ATOM 687 C CA . PHE A 1 83 ? -8.295 -5.127 -1.586 1.00 90.50 83 PHE A CA 1
ATOM 688 C C . PHE A 1 83 ? -8.272 -5.053 -0.052 1.00 90.50 83 PHE A C 1
ATOM 690 O O . PHE A 1 83 ? -9.297 -4.778 0.572 1.00 90.50 83 PHE A O 1
ATOM 697 N N . SER A 1 84 ? -7.097 -5.201 0.563 1.00 87.00 84 SER A N 1
ATOM 698 C CA . SER A 1 84 ? -6.931 -5.107 2.016 1.00 87.00 84 SER A CA 1
ATOM 699 C C . SER A 1 84 ? -7.374 -3.743 2.568 1.00 87.00 84 SER A C 1
ATOM 701 O O . SER A 1 84 ? -8.109 -3.669 3.555 1.00 87.00 84 SER A O 1
ATOM 703 N N . VAL A 1 85 ? -6.983 -2.644 1.912 1.00 87.88 85 VAL A N 1
ATOM 704 C CA . VAL A 1 85 ? -7.288 -1.281 2.374 1.00 87.88 85 VAL A CA 1
ATOM 705 C C . VAL A 1 85 ? -8.755 -0.901 2.139 1.00 87.88 85 VAL A C 1
ATOM 707 O O . VAL A 1 85 ? -9.372 -0.309 3.030 1.00 87.88 85 VAL A O 1
ATOM 710 N N . TYR A 1 86 ? -9.322 -1.224 0.973 1.00 82.56 86 TYR A N 1
ATOM 711 C CA . TYR A 1 86 ? -10.665 -0.771 0.586 1.00 82.56 86 TYR A CA 1
ATOM 712 C C . TYR A 1 86 ? -11.794 -1.735 0.953 1.00 82.56 86 TYR A C 1
ATOM 714 O O . TYR A 1 86 ? -12.889 -1.273 1.275 1.00 82.56 86 TYR A O 1
ATOM 722 N N . ILE A 1 87 ? -11.549 -3.046 0.916 1.00 83.12 87 ILE A N 1
ATOM 723 C CA . ILE A 1 87 ? -12.575 -4.071 1.139 1.00 83.12 87 ILE A CA 1
ATOM 724 C C . ILE A 1 87 ? -12.424 -4.646 2.541 1.00 83.12 87 ILE A C 1
ATOM 726 O O . ILE A 1 87 ? -13.286 -4.403 3.387 1.00 83.12 87 ILE A O 1
ATOM 730 N N . THR A 1 88 ? -11.307 -5.321 2.834 1.00 79.69 88 THR A N 1
ATOM 731 C CA . THR A 1 88 ? -11.120 -6.022 4.115 1.00 79.69 88 THR A CA 1
ATOM 732 C C . THR A 1 88 ? -11.254 -5.069 5.289 1.00 79.69 88 THR A C 1
ATOM 734 O O . THR A 1 88 ? -12.048 -5.307 6.188 1.00 79.69 88 THR A O 1
ATOM 737 N N . ASN A 1 89 ? -10.570 -3.929 5.248 1.00 73.81 89 ASN A N 1
ATOM 738 C CA . ASN A 1 89 ? -10.588 -2.991 6.363 1.00 73.81 89 ASN A CA 1
ATOM 739 C C . ASN A 1 89 ? -11.878 -2.139 6.431 1.00 73.81 89 ASN A C 1
ATOM 741 O O . ASN A 1 89 ? -12.051 -1.343 7.349 1.00 73.81 89 ASN A O 1
ATOM 745 N N . ARG A 1 90 ? -12.769 -2.219 5.429 1.00 73.25 90 ARG A N 1
ATOM 746 C CA . ARG A 1 90 ? -14.131 -1.652 5.492 1.00 73.25 90 ARG A CA 1
ATOM 747 C C . ARG A 1 90 ? -15.116 -2.646 6.109 1.00 73.25 90 ARG A C 1
ATOM 749 O O . ARG A 1 90 ? -16.037 -2.208 6.780 1.00 73.25 90 ARG A O 1
ATOM 756 N N . PHE A 1 91 ? -14.915 -3.945 5.886 1.00 73.31 91 PHE A N 1
ATOM 757 C CA . PHE A 1 91 ? -15.789 -5.006 6.388 1.00 73.31 91 PHE A CA 1
ATOM 758 C C . PHE A 1 91 ? -15.384 -5.527 7.781 1.00 73.31 91 PHE A C 1
ATOM 760 O O . PHE A 1 91 ? -16.246 -5.700 8.630 1.00 73.31 91 PHE A O 1
ATOM 767 N N . MET A 1 92 ? -14.087 -5.715 8.039 1.00 76.81 92 MET A N 1
ATOM 768 C CA . MET A 1 92 ? -13.490 -6.127 9.323 1.00 76.81 92 MET A CA 1
ATOM 769 C C . MET A 1 92 ? -12.632 -4.992 9.904 1.00 76.81 92 MET A C 1
ATOM 771 O O . MET A 1 92 ? -11.446 -5.156 10.172 1.00 76.81 92 MET A O 1
ATOM 775 N N . GLY A 1 93 ? -13.201 -3.790 9.996 1.00 77.50 93 GLY A N 1
ATOM 776 C CA . GLY A 1 93 ? -12.559 -2.672 10.694 1.00 77.50 93 GLY A CA 1
ATOM 777 C C . GLY A 1 93 ? -12.801 -2.720 12.207 1.00 77.50 93 GLY A C 1
ATOM 778 O O . GLY A 1 93 ? -13.540 -3.572 12.695 1.00 77.50 93 GLY A O 1
ATOM 779 N N . THR A 1 94 ? -12.258 -1.742 12.938 1.00 76.56 94 THR A N 1
ATOM 780 C CA . THR A 1 94 ? -12.413 -1.597 14.401 1.00 76.56 94 THR A CA 1
ATOM 781 C C . THR A 1 94 ? -13.873 -1.676 14.865 1.00 76.56 94 THR A C 1
ATOM 783 O O . THR A 1 94 ? -14.181 -2.311 15.865 1.00 76.56 94 THR A O 1
ATOM 786 N N . GLU A 1 95 ? -14.795 -1.081 14.108 1.00 78.75 95 GLU A N 1
ATOM 787 C CA . GLU A 1 95 ? -16.231 -1.096 14.413 1.00 78.75 95 GLU A CA 1
ATOM 788 C C . GLU A 1 95 ? -16.839 -2.505 14.309 1.00 78.75 95 GLU A C 1
ATOM 790 O O . GLU A 1 95 ? -17.694 -2.893 15.104 1.00 78.75 95 GLU A O 1
ATOM 795 N N . TRP A 1 96 ? -16.385 -3.311 13.347 1.00 85.00 96 TRP A N 1
ATOM 796 C CA . TRP A 1 96 ? -16.807 -4.706 13.248 1.00 85.00 96 TRP A CA 1
ATOM 797 C C . TRP A 1 96 ? -16.259 -5.521 14.423 1.00 85.00 96 TRP A C 1
ATOM 799 O O . TRP A 1 96 ? -17.007 -6.300 15.010 1.00 85.00 96 TRP A O 1
ATOM 809 N N . GLU A 1 97 ? -14.995 -5.310 14.805 1.00 87.56 97 GLU A N 1
ATOM 810 C CA . GLU A 1 97 ? -14.380 -5.974 15.963 1.00 87.56 97 GLU A CA 1
ATOM 811 C C . GLU A 1 97 ? -15.114 -5.640 17.269 1.00 87.56 97 GLU A C 1
ATOM 813 O O . GLU A 1 97 ? -15.474 -6.555 18.011 1.00 87.56 97 GLU A O 1
ATOM 818 N N . GLN A 1 98 ? -15.419 -4.359 17.512 1.00 86.44 98 GLN A N 1
ATOM 819 C CA . GLN A 1 98 ? -16.207 -3.917 18.670 1.00 86.44 98 GLN A CA 1
ATOM 820 C C . GLN A 1 98 ? -17.590 -4.578 18.689 1.00 86.44 98 GLN A C 1
ATOM 822 O O . GLN A 1 98 ? -17.992 -5.146 19.701 1.00 86.44 98 GLN A O 1
ATOM 827 N N . ASN A 1 99 ? -18.279 -4.628 17.545 1.00 88.00 99 ASN A N 1
ATOM 828 C CA . ASN A 1 99 ? -19.566 -5.315 17.438 1.00 88.00 99 ASN A CA 1
ATOM 829 C C . ASN A 1 99 ? -19.479 -6.823 17.743 1.00 88.00 99 ASN A C 1
ATOM 831 O O . ASN A 1 99 ? -20.424 -7.397 18.291 1.00 88.00 99 ASN A O 1
ATOM 835 N N . GLN A 1 100 ? -18.386 -7.499 17.374 1.00 92.25 100 GLN A N 1
ATOM 836 C CA . GLN A 1 100 ? -18.182 -8.908 17.735 1.00 92.25 100 GLN A CA 1
ATOM 837 C C . GLN A 1 100 ? -17.900 -9.071 19.230 1.00 92.25 100 GLN A C 1
ATOM 839 O O . GLN A 1 100 ? -18.444 -9.982 19.859 1.00 92.25 100 GLN A O 1
ATOM 844 N N . LEU 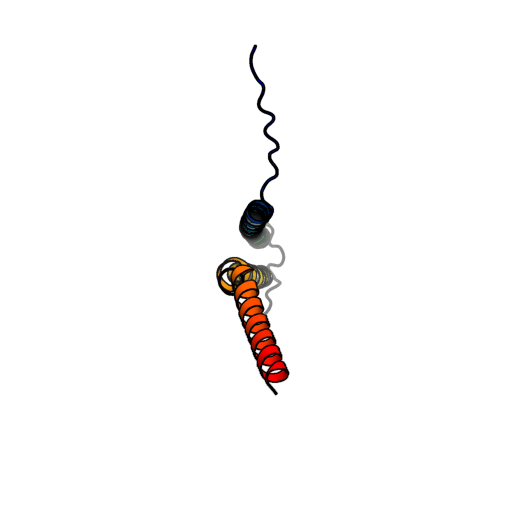A 1 101 ? -17.096 -8.177 19.803 1.00 93.31 101 LEU A N 1
ATOM 845 C CA . LEU A 1 101 ? -16.767 -8.178 21.224 1.00 93.31 101 LEU A CA 1
ATOM 846 C C . LEU A 1 101 ? -18.023 -7.975 22.076 1.00 93.31 101 LEU A C 1
ATOM 848 O O . LEU A 1 101 ? -18.303 -8.796 22.949 1.00 93.31 101 LEU A O 1
ATOM 852 N N . ASP A 1 102 ? -18.848 -6.980 21.752 1.00 93.81 102 ASP A N 1
ATOM 853 C CA . ASP A 1 102 ? -20.114 -6.713 22.440 1.00 93.81 102 ASP A CA 1
ATOM 854 C C . ASP A 1 102 ? -21.064 -7.913 22.407 1.00 93.81 102 ASP A C 1
ATOM 856 O O . ASP A 1 102 ? -21.711 -8.240 23.407 1.00 93.81 102 ASP A O 1
ATOM 860 N N . LYS A 1 103 ? -21.146 -8.612 21.268 1.00 94.00 103 LYS A N 1
ATOM 861 C CA . LYS A 1 103 ? -21.945 -9.841 21.151 1.00 94.00 103 LYS A CA 1
ATOM 862 C C . LYS A 1 103 ? -21.441 -10.935 22.091 1.00 94.00 103 LYS A C 1
ATOM 864 O O . LYS A 1 103 ? -22.254 -11.618 22.719 1.00 94.00 103 LYS A O 1
ATOM 869 N N . LEU A 1 104 ? -20.124 -11.111 22.194 1.00 95.88 104 LEU A N 1
ATOM 870 C CA . LEU A 1 104 ? -19.513 -12.120 23.060 1.00 95.88 104 LEU A CA 1
ATOM 871 C C . LEU A 1 104 ? -19.690 -11.776 24.543 1.00 95.88 104 LEU A C 1
ATOM 873 O O . LEU A 1 104 ? -20.107 -12.645 25.312 1.00 95.88 104 LEU A O 1
ATOM 877 N N . VAL A 1 105 ? -19.476 -10.516 24.928 1.00 96.12 105 VAL A N 1
ATOM 878 C CA . VAL A 1 105 ? -19.680 -10.033 26.303 1.00 96.12 105 VAL A CA 1
ATOM 879 C C . VAL A 1 105 ? -21.137 -10.211 26.729 1.00 96.12 105 VAL A C 1
ATOM 881 O O . VAL A 1 105 ? -21.400 -10.790 27.782 1.00 96.12 105 VAL A O 1
ATOM 884 N N . LYS A 1 106 ? -22.107 -9.825 25.886 1.00 95.62 106 LYS A N 1
ATOM 885 C CA . LYS A 1 106 ? -23.540 -10.040 26.168 1.00 95.62 106 LYS A CA 1
ATOM 886 C C . LYS A 1 106 ? -23.876 -11.518 26.374 1.00 95.62 106 LYS A C 1
ATOM 888 O O . LYS A 1 106 ? -24.652 -11.857 27.266 1.00 95.62 106 LYS A O 1
ATOM 893 N N . LYS A 1 107 ? -23.277 -12.414 25.582 1.00 95.62 107 LYS A N 1
ATOM 894 C CA . LYS A 1 107 ? -23.468 -13.865 25.731 1.00 95.62 107 LYS A CA 1
ATOM 895 C C . LYS A 1 107 ? -22.916 -14.379 27.065 1.00 95.62 107 LYS A C 1
ATOM 897 O O . LYS A 1 107 ? -23.565 -15.200 27.709 1.00 95.62 107 LYS A O 1
ATOM 902 N N . GLN A 1 108 ? -21.746 -13.897 27.481 1.00 95.12 108 GLN A N 1
ATOM 903 C CA . GLN A 1 108 ? -21.145 -14.253 28.769 1.00 95.12 108 GLN A CA 1
ATOM 904 C C . GLN A 1 108 ? -21.966 -13.720 29.947 1.00 95.12 108 GLN A C 1
ATOM 906 O O . GLN A 1 108 ? -22.247 -14.472 30.876 1.00 95.12 108 GLN A O 1
ATOM 911 N N . GLN A 1 109 ? -22.418 -12.468 29.874 1.00 94.44 109 GLN A N 1
ATOM 912 C CA . GLN A 1 109 ? -23.241 -11.845 30.907 1.00 94.44 109 GLN A CA 1
ATOM 913 C C . GLN A 1 109 ? -24.550 -12.615 31.126 1.00 94.44 109 GLN A C 1
ATOM 915 O O . GLN A 1 109 ? -24.861 -12.989 32.256 1.00 94.44 109 GLN A O 1
ATOM 920 N N . LYS A 1 110 ? -25.251 -12.965 30.038 1.00 95.06 110 LYS A N 1
ATOM 921 C CA . LYS A 1 110 ? -26.460 -13.797 30.103 1.00 95.06 110 LYS A CA 1
ATOM 922 C C . LYS A 1 110 ? -26.188 -15.142 30.782 1.00 95.06 110 LYS A C 1
ATOM 924 O O . LYS A 1 110 ? -26.977 -15.598 31.603 1.00 95.06 110 LYS A O 1
ATOM 929 N N . ARG A 1 111 ? -25.047 -15.770 30.477 1.00 93.81 111 ARG A N 1
ATOM 930 C CA . ARG A 1 111 ? -24.673 -17.047 31.093 1.00 93.81 111 ARG A CA 1
ATOM 931 C C . ARG A 1 111 ? -24.404 -16.918 32.593 1.00 93.81 111 ARG A C 1
ATOM 933 O O . ARG A 1 111 ? -24.760 -17.819 33.345 1.00 93.81 111 ARG A O 1
ATOM 940 N N . ILE A 1 112 ? -23.785 -15.823 33.029 1.00 95.12 112 ILE A N 1
ATOM 941 C CA . ILE A 1 112 ? -23.553 -15.540 34.452 1.00 95.12 112 ILE A CA 1
ATOM 942 C C . ILE A 1 112 ? -24.886 -15.339 35.183 1.00 95.12 112 ILE A C 1
ATOM 944 O O . ILE A 1 112 ? -25.054 -15.854 36.283 1.00 95.12 112 ILE A O 1
ATOM 948 N N . GLU A 1 113 ? -25.839 -14.628 34.584 1.00 94.88 113 GLU A N 1
ATOM 949 C CA . GLU A 1 113 ? -27.175 -14.424 35.161 1.00 94.88 113 GLU A CA 1
ATOM 950 C C . GLU A 1 113 ? -27.946 -15.740 35.312 1.00 94.88 113 GLU A C 1
ATOM 952 O O . GLU A 1 113 ? -28.473 -16.013 36.388 1.00 94.88 113 GLU A O 1
ATOM 957 N N . GLU A 1 114 ? -27.928 -16.603 34.292 1.00 93.56 114 GLU A N 1
ATOM 958 C CA . GLU A 1 114 ? -28.509 -17.954 34.364 1.00 93.56 114 GLU A CA 1
ATOM 959 C C . GLU A 1 114 ? -27.903 -18.795 35.499 1.00 93.56 114 GLU A C 1
ATOM 961 O O . GLU A 1 114 ? -28.616 -19.554 36.149 1.00 93.56 114 GLU A O 1
ATOM 966 N N . LEU A 1 115 ? -26.594 -18.670 35.742 1.00 92.94 115 LEU A N 1
ATOM 967 C CA . LEU A 1 115 ? -25.905 -19.386 36.819 1.00 92.94 115 LEU A CA 1
ATOM 968 C C . LEU A 1 115 ? -26.209 -18.820 38.210 1.00 92.94 115 LEU A C 1
ATOM 970 O O . LEU A 1 115 ? -26.132 -19.566 39.174 1.00 92.94 115 LEU A O 1
ATOM 974 N N . LYS A 1 116 ? -26.532 -17.526 38.328 1.00 88.50 116 LYS A N 1
ATOM 975 C CA . LYS A 1 116 ? -26.911 -16.890 39.603 1.00 88.50 116 LYS A CA 1
ATOM 976 C C . LYS A 1 116 ? -28.364 -17.155 40.000 1.00 88.50 116 LYS A C 1
ATOM 978 O O . LYS A 1 116 ? -28.695 -17.038 41.173 1.00 88.50 116 LYS A O 1
ATOM 983 N N . LEU A 1 117 ? -29.225 -17.444 39.025 1.00 83.44 117 LEU A N 1
ATOM 984 C CA . LEU A 1 117 ? -30.642 -17.768 39.228 1.00 83.44 117 LEU A CA 1
ATOM 985 C C . LEU A 1 117 ? -30.882 -19.248 39.576 1.00 83.44 117 LEU A C 1
ATOM 987 O O . LEU A 1 117 ? -32.026 -19.631 39.819 1.00 83.44 117 LEU A O 1
ATOM 991 N N . LYS A 1 118 ? -29.831 -20.071 39.556 1.00 65.94 118 LYS A N 1
ATOM 992 C CA . LYS A 1 118 ? -29.859 -21.510 39.817 1.00 65.94 118 LYS A CA 1
ATOM 993 C C . LYS A 1 118 ? -29.201 -21.820 41.156 1.00 65.94 118 LYS A C 1
ATOM 995 O O . LYS A 1 118 ? -29.683 -22.766 41.812 1.00 65.94 118 LYS A O 1
#